Protein AF-A0A6I3IYE6-F1 (afdb_monomer)

Foldseek 3Di:
DPPVVLVVLLVVLLVVVCVVCPPPDHSVVSNVLLVVLLVVLVVPDPDSVVSSVSSSVSSVVVSVVVSVVVPDPPDDD

pLDDT: mean 78.05, std 12.86, range [45.28, 93.25]

Sequence (77 aa):
MDAVTHRRHIIEVAERLVIEFAGTLPPGQVLRTVHRANRLVVHSVTDEQRAVDLCESIARRLIRDRCAEVGHPSAPA

Radius of gyration: 14.28 Å; Cα contacts (8 Å, |Δi|>4): 46; chains: 1; bounding box: 41×26×38 Å

Solvent-accessible surface area (backbone atoms only — not comparable to full-atom values): 4421 Å² total; per-residue (Å²): 129,58,74,67,56,56,51,48,53,54,48,55,52,37,54,51,48,35,62,75,37,53,93,78,51,59,57,71,57,47,45,53,39,44,54,52,24,44,57,59,24,69,76,70,42,95,49,69,67,64,23,52,56,49,19,51,54,50,31,54,49,55,51,51,56,50,49,56,58,72,70,49,79,80,74,89,131

Secondary structure (DSSP, 8-state):
--HHHHHHHHHHHHHHHHHHTTTTS-HHHHHHHHHHHHHHHHTT-S-HHHHHHHHHHHHHHHHHHHHHHHT------

Organism: NCBI:txid2663857

Mean predicted aligned error: 11.45 Å

Structure (mmCIF, N/CA/C/O backbone):
data_AF-A0A6I3IYE6-F1
#
_entry.id   AF-A0A6I3IYE6-F1
#
loop_
_atom_site.group_PDB
_atom_site.id
_atom_site.type_symbol
_atom_site.label_atom_id
_atom_site.label_alt_id
_atom_site.label_comp_id
_atom_site.label_asym_id
_atom_site.label_entity_id
_atom_site.label_seq_id
_atom_site.pdbx_PDB_ins_code
_atom_site.Cartn_x
_atom_site.Cartn_y
_atom_site.Cartn_z
_atom_site.occupancy
_atom_site.B_iso_or_equiv
_atom_site.auth_seq_id
_atom_site.auth_comp_id
_atom_site.auth_asym_id
_atom_site.auth_atom_id
_atom_site.pdbx_PDB_model_num
ATOM 1 N N . MET A 1 1 ? 11.782 0.068 -16.434 1.00 55.75 1 MET A N 1
ATOM 2 C CA . MET A 1 1 ? 12.123 1.100 -15.430 1.00 55.75 1 MET A CA 1
ATOM 3 C C . MET A 1 1 ? 13.248 0.535 -14.569 1.00 55.75 1 MET A C 1
ATOM 5 O O . MET A 1 1 ? 13.307 -0.676 -14.426 1.00 55.75 1 MET A O 1
ATOM 9 N N . ASP A 1 2 ? 14.167 1.334 -14.022 1.00 72.31 2 ASP A N 1
ATOM 10 C CA . ASP A 1 2 ? 15.175 0.784 -13.099 1.00 72.31 2 ASP A CA 1
ATOM 11 C C . ASP A 1 2 ? 14.516 0.287 -11.802 1.00 72.31 2 ASP A C 1
ATOM 13 O O . ASP A 1 2 ? 13.566 0.897 -11.304 1.00 72.31 2 ASP A O 1
ATOM 17 N N . ALA A 1 3 ? 15.050 -0.784 -11.202 1.00 70.00 3 ALA A N 1
ATOM 18 C CA . ALA A 1 3 ? 14.543 -1.361 -9.947 1.00 70.00 3 ALA A CA 1
ATOM 19 C C . ALA A 1 3 ? 14.454 -0.331 -8.798 1.00 70.00 3 ALA A C 1
ATOM 21 O O . ALA A 1 3 ? 13.654 -0.470 -7.869 1.00 70.00 3 ALA A O 1
ATOM 22 N N . VAL A 1 4 ? 15.261 0.732 -8.881 1.00 75.56 4 VAL A N 1
ATOM 23 C CA . VAL A 1 4 ? 15.245 1.889 -7.978 1.00 75.56 4 VAL A CA 1
ATOM 24 C C . VAL A 1 4 ? 13.951 2.697 -8.121 1.00 75.56 4 VAL A C 1
ATOM 26 O O . VAL A 1 4 ? 13.356 3.078 -7.112 1.00 75.56 4 VAL A O 1
ATOM 29 N N . THR A 1 5 ? 13.476 2.916 -9.347 1.00 77.69 5 THR A N 1
ATOM 30 C CA . THR A 1 5 ? 12.240 3.658 -9.631 1.00 77.69 5 THR A CA 1
ATOM 31 C C . THR A 1 5 ? 11.010 2.861 -9.213 1.00 77.69 5 THR A C 1
ATOM 33 O O . THR A 1 5 ? 10.123 3.407 -8.561 1.00 77.69 5 THR A O 1
ATOM 36 N N . HIS A 1 6 ? 11.001 1.547 -9.467 1.00 76.62 6 HIS A N 1
ATOM 37 C CA . HIS A 1 6 ? 9.942 0.655 -8.978 1.00 76.62 6 HIS A CA 1
ATOM 38 C C . HIS A 1 6 ? 9.844 0.686 -7.450 1.00 76.62 6 HIS A C 1
ATOM 40 O O . HIS A 1 6 ? 8.769 0.857 -6.875 1.00 76.62 6 HIS A O 1
ATOM 46 N N . ARG A 1 7 ? 10.991 0.587 -6.765 1.00 80.50 7 ARG A N 1
ATOM 47 C CA . ARG A 1 7 ? 11.046 0.660 -5.300 1.00 80.50 7 ARG A CA 1
ATOM 48 C C . ARG A 1 7 ? 10.523 1.996 -4.774 1.00 80.50 7 ARG A C 1
ATOM 50 O O . ARG A 1 7 ? 9.824 1.998 -3.764 1.00 80.50 7 ARG A O 1
ATOM 57 N N . ARG A 1 8 ? 10.839 3.105 -5.444 1.00 85.50 8 ARG A N 1
ATOM 58 C CA . ARG A 1 8 ? 10.362 4.440 -5.068 1.00 85.50 8 ARG A CA 1
ATOM 59 C C . ARG A 1 8 ? 8.842 4.557 -5.185 1.00 85.50 8 ARG A C 1
ATOM 61 O O . ARG A 1 8 ? 8.211 4.979 -4.224 1.00 85.50 8 ARG A O 1
ATOM 68 N N . HIS A 1 9 ? 8.252 4.089 -6.283 1.00 84.06 9 HIS A N 1
ATOM 69 C CA . HIS A 1 9 ? 6.794 4.095 -6.450 1.00 84.06 9 HIS A CA 1
ATOM 70 C C . HIS A 1 9 ? 6.078 3.250 -5.390 1.00 84.06 9 HIS A C 1
ATOM 72 O O . HIS A 1 9 ? 5.057 3.666 -4.851 1.00 84.06 9 HIS A O 1
ATOM 78 N N . ILE A 1 10 ? 6.626 2.085 -5.029 1.00 85.50 10 ILE A N 1
ATOM 79 C CA . ILE A 1 10 ? 6.047 1.253 -3.963 1.00 85.50 10 ILE A CA 1
ATOM 80 C C . ILE A 1 10 ? 6.086 1.960 -2.600 1.00 85.50 10 ILE A C 1
ATOM 82 O O . ILE A 1 10 ? 5.149 1.810 -1.815 1.00 85.50 10 ILE A O 1
ATOM 86 N N . ILE A 1 11 ? 7.137 2.735 -2.318 1.00 88.31 11 ILE A N 1
ATOM 87 C CA . ILE A 1 11 ? 7.231 3.539 -1.091 1.00 88.31 11 ILE A CA 1
ATOM 88 C C . ILE A 1 11 ? 6.170 4.644 -1.099 1.00 88.31 11 ILE A C 1
ATOM 90 O O . ILE A 1 11 ? 5.419 4.753 -0.137 1.00 88.31 11 ILE A O 1
ATOM 94 N N . GLU A 1 12 ? 6.035 5.386 -2.199 1.00 90.69 12 GLU A N 1
ATOM 95 C CA . GLU A 1 12 ? 5.036 6.458 -2.335 1.00 90.69 12 GLU A CA 1
ATOM 96 C C . GLU A 1 12 ? 3.596 5.924 -2.193 1.00 90.69 12 GLU A C 1
ATOM 98 O O . GLU A 1 12 ? 2.753 6.529 -1.524 1.00 90.69 12 GLU A O 1
ATOM 103 N N . VAL A 1 13 ? 3.311 4.744 -2.759 1.00 88.94 13 VAL A N 1
ATOM 104 C CA . VAL A 1 13 ? 2.028 4.046 -2.578 1.00 88.94 13 VAL A CA 1
ATOM 105 C C . VAL A 1 13 ? 1.818 3.657 -1.115 1.00 88.94 13 VAL A C 1
ATOM 107 O O . VAL A 1 13 ? 0.725 3.843 -0.579 1.00 88.94 13 VAL A O 1
ATOM 110 N N . ALA A 1 14 ? 2.848 3.139 -0.447 1.00 89.69 14 ALA A N 1
ATOM 111 C CA . ALA A 1 14 ? 2.746 2.756 0.953 1.00 89.69 14 ALA A CA 1
ATOM 112 C C . ALA A 1 14 ? 2.493 3.958 1.873 1.00 89.69 14 ALA A C 1
ATOM 114 O O . ALA A 1 14 ? 1.632 3.875 2.744 1.00 89.69 14 ALA A O 1
ATOM 115 N N . GLU A 1 15 ? 3.188 5.075 1.660 1.00 91.38 15 GLU A N 1
ATOM 116 C CA . GLU A 1 15 ? 3.011 6.310 2.431 1.00 91.38 15 GLU A CA 1
ATOM 117 C C . GLU A 1 15 ? 1.598 6.874 2.274 1.00 91.38 15 GLU A C 1
ATOM 119 O O . GLU A 1 15 ? 0.932 7.174 3.268 1.00 91.38 15 GLU A O 1
ATOM 124 N N . ARG A 1 16 ? 1.089 6.927 1.038 1.00 92.62 16 ARG A N 1
ATOM 125 C CA . ARG A 1 16 ? -0.297 7.330 0.770 1.00 92.62 16 ARG A CA 1
ATOM 126 C C . ARG A 1 16 ? -1.307 6.441 1.485 1.00 92.62 16 ARG A C 1
ATOM 128 O O . ARG A 1 16 ? -2.225 6.956 2.113 1.00 92.62 16 ARG A O 1
ATOM 135 N N . LEU A 1 17 ? -1.142 5.121 1.405 1.00 87.94 17 LEU A N 1
ATOM 136 C CA . LEU A 1 17 ? -2.066 4.177 2.037 1.00 87.94 17 LEU A CA 1
ATOM 137 C C . LEU A 1 17 ? -1.982 4.238 3.566 1.00 87.94 17 LEU A C 1
ATOM 139 O O . LEU A 1 17 ? -2.988 4.051 4.241 1.00 87.94 17 LEU A O 1
ATOM 143 N N . VAL A 1 18 ? -0.810 4.523 4.136 1.00 92.44 18 VAL A N 1
ATOM 144 C CA . VAL A 1 18 ? -0.672 4.728 5.584 1.00 92.44 18 VAL A CA 1
ATOM 145 C C . VAL A 1 18 ? -1.485 5.938 6.040 1.00 92.44 18 VAL A C 1
ATOM 147 O O . VAL A 1 18 ? -2.132 5.862 7.080 1.00 92.44 18 VAL A O 1
ATOM 150 N N . ILE A 1 19 ? -1.486 7.022 5.260 1.00 93.25 19 ILE A N 1
ATOM 151 C CA . ILE A 1 19 ? -2.295 8.212 5.548 1.00 93.25 19 ILE A CA 1
ATOM 152 C C . ILE A 1 19 ? -3.786 7.917 5.329 1.00 93.25 19 ILE A C 1
ATOM 154 O O . ILE A 1 19 ? -4.600 8.234 6.190 1.00 93.25 19 ILE A O 1
ATOM 158 N N . GLU A 1 20 ? -4.145 7.276 4.213 1.00 90.94 20 GLU A N 1
ATOM 159 C CA . GLU A 1 20 ? -5.537 6.963 3.845 1.00 90.94 20 GLU A CA 1
ATOM 160 C C . GLU A 1 20 ? -6.214 6.037 4.868 1.00 90.94 20 GLU A C 1
ATOM 162 O O . GLU A 1 20 ? -7.385 6.216 5.191 1.00 90.94 20 GLU A O 1
ATOM 167 N N . PHE A 1 21 ? -5.469 5.073 5.416 1.00 87.81 21 PHE A N 1
ATOM 168 C CA . PHE A 1 21 ? -5.971 4.102 6.393 1.00 87.81 21 PHE A CA 1
ATOM 169 C C . PHE A 1 21 ? -5.548 4.409 7.833 1.00 87.81 21 PHE A C 1
ATOM 171 O O . PHE A 1 21 ? -5.685 3.553 8.720 1.00 87.81 21 PHE A O 1
ATOM 178 N N . ALA A 1 22 ? -5.067 5.630 8.085 1.00 85.06 22 ALA A N 1
ATOM 179 C CA . ALA A 1 22 ? -4.731 6.092 9.421 1.00 85.06 22 ALA A CA 1
ATOM 180 C C . ALA A 1 22 ? -5.950 5.967 10.350 1.00 85.06 22 ALA A C 1
ATOM 182 O O . ALA A 1 22 ? -7.069 6.340 10.004 1.00 85.06 22 ALA A O 1
ATOM 183 N N . GLY A 1 23 ? -5.744 5.388 11.533 1.00 83.50 23 GLY A N 1
ATOM 184 C CA . GLY A 1 23 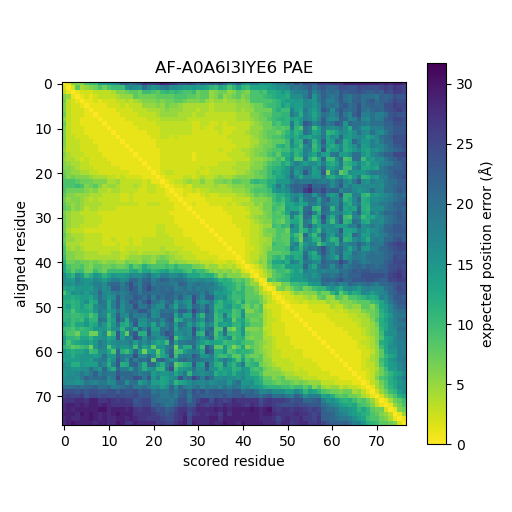? -6.813 5.144 12.508 1.00 83.50 23 GLY A CA 1
ATOM 185 C C . GLY A 1 23 ? -7.658 3.890 12.253 1.00 83.50 23 GLY A C 1
ATOM 186 O O . GLY A 1 23 ? -8.374 3.470 13.155 1.00 83.50 23 GLY A O 1
ATOM 187 N N . THR A 1 24 ? -7.534 3.247 11.087 1.00 87.81 24 THR A N 1
ATOM 188 C CA . THR A 1 24 ? -8.205 1.965 10.796 1.00 87.81 24 THR A CA 1
ATOM 189 C C . THR A 1 24 ? -7.239 0.788 10.891 1.00 87.81 24 THR A C 1
ATOM 191 O O . THR A 1 24 ? -7.564 -0.248 11.467 1.00 87.81 24 THR A O 1
ATOM 194 N N . LEU A 1 25 ? -6.028 0.946 10.350 1.00 85.25 25 LEU A N 1
ATOM 195 C CA . LEU A 1 25 ? -4.970 -0.058 10.426 1.00 85.25 25 LEU A CA 1
ATOM 196 C C . LEU A 1 25 ? -3.681 0.560 10.971 1.00 85.25 25 LEU A C 1
ATOM 198 O O . LEU A 1 25 ? -3.357 1.706 10.653 1.00 85.25 25 LEU A O 1
ATOM 202 N N . PRO A 1 26 ? -2.892 -0.196 11.754 1.00 90.44 26 PRO A N 1
ATOM 203 C CA . PRO A 1 26 ? -1.568 0.250 12.139 1.00 90.44 26 PRO A CA 1
ATOM 204 C C . PRO A 1 26 ? -0.665 0.351 10.897 1.00 90.44 26 PRO A C 1
ATOM 206 O O . PRO A 1 26 ? -0.725 -0.513 10.011 1.00 90.44 26 PRO A O 1
ATOM 209 N N . PRO A 1 27 ? 0.241 1.343 10.841 1.00 85.94 27 PRO A N 1
ATOM 210 C CA . PRO A 1 27 ? 1.076 1.604 9.666 1.00 85.94 27 PRO A CA 1
ATOM 211 C C . PRO A 1 27 ? 1.912 0.385 9.247 1.00 85.94 27 PRO A C 1
ATOM 213 O O . PRO A 1 27 ? 2.048 0.094 8.061 1.00 85.94 27 PRO A O 1
ATOM 216 N N . GLY A 1 28 ? 2.393 -0.411 10.209 1.00 88.69 28 GLY A N 1
ATOM 217 C CA . GLY A 1 28 ? 3.121 -1.654 9.929 1.00 88.69 28 GLY A CA 1
ATOM 218 C C . GLY A 1 28 ? 2.297 -2.713 9.183 1.00 88.69 28 GLY A C 1
ATOM 219 O O . GLY A 1 28 ? 2.851 -3.491 8.404 1.00 88.69 28 GLY A O 1
ATOM 220 N N . GLN A 1 29 ? 0.976 -2.744 9.377 1.00 88.19 29 GLN A N 1
ATOM 221 C CA . GLN A 1 29 ? 0.085 -3.678 8.685 1.00 88.19 29 GLN A CA 1
ATOM 222 C C . GLN A 1 29 ? -0.217 -3.212 7.257 1.00 88.19 29 GLN A C 1
ATOM 224 O O . GLN A 1 29 ? -0.241 -4.037 6.341 1.00 88.19 29 GLN A O 1
ATOM 229 N N . VAL A 1 30 ? -0.350 -1.901 7.048 1.00 88.88 30 VAL A N 1
ATOM 230 C CA . VAL A 1 30 ? -0.455 -1.305 5.708 1.00 88.88 30 VAL A CA 1
ATOM 231 C C . VAL A 1 30 ? 0.814 -1.595 4.900 1.00 88.88 30 VAL A C 1
ATOM 233 O O . VAL A 1 30 ? 0.731 -2.165 3.813 1.00 88.88 30 VAL A O 1
ATOM 236 N N . LEU A 1 31 ? 1.996 -1.346 5.476 1.00 89.00 31 LEU A N 1
ATOM 237 C CA . LEU A 1 31 ? 3.289 -1.625 4.836 1.00 89.00 31 LEU A CA 1
ATOM 238 C C . LEU A 1 31 ? 3.443 -3.104 4.452 1.00 89.00 31 LEU A C 1
ATOM 240 O O . LEU A 1 31 ? 3.806 -3.428 3.320 1.00 89.00 31 LEU A O 1
ATOM 244 N N . ARG A 1 32 ? 3.114 -4.028 5.366 1.00 89.12 32 ARG A N 1
ATOM 245 C CA . ARG A 1 32 ? 3.140 -5.474 5.081 1.00 89.12 32 ARG A CA 1
ATOM 246 C C . ARG A 1 32 ? 2.210 -5.859 3.931 1.00 89.12 32 ARG A C 1
ATOM 248 O O . ARG A 1 32 ? 2.568 -6.717 3.125 1.00 89.12 32 ARG A O 1
ATOM 255 N N . THR A 1 33 ? 1.040 -5.231 3.849 1.00 89.25 33 THR A N 1
ATOM 256 C CA . THR A 1 33 ? 0.045 -5.506 2.805 1.00 89.25 33 THR A CA 1
ATOM 257 C C . THR A 1 33 ? 0.539 -5.037 1.440 1.00 89.25 33 THR A C 1
ATOM 259 O O . THR A 1 33 ? 0.493 -5.808 0.482 1.00 89.25 33 THR A O 1
ATOM 262 N N . VAL A 1 34 ? 1.110 -3.833 1.366 1.00 89.44 34 VAL A N 1
ATOM 263 C CA . VAL A 1 34 ? 1.705 -3.287 0.136 1.00 89.44 34 VAL A CA 1
ATOM 264 C C . VAL A 1 34 ? 2.878 -4.143 -0.343 1.00 89.44 34 VAL A C 1
ATOM 266 O O . VAL A 1 34 ? 2.939 -4.511 -1.513 1.00 89.44 34 VAL A O 1
ATOM 269 N N . HIS A 1 35 ? 3.772 -4.564 0.555 1.00 86.88 35 HIS A N 1
ATOM 270 C CA . HIS A 1 35 ? 4.871 -5.459 0.182 1.00 86.88 35 HIS A CA 1
ATOM 271 C C . HIS A 1 35 ? 4.390 -6.828 -0.307 1.00 86.88 35 HIS A C 1
ATOM 273 O O . HIS A 1 35 ? 4.967 -7.383 -1.246 1.00 86.88 35 HIS A O 1
ATOM 279 N N . ARG A 1 36 ? 3.334 -7.382 0.301 1.00 85.69 36 ARG A N 1
ATOM 280 C CA . ARG A 1 36 ? 2.739 -8.646 -0.144 1.00 85.69 36 ARG A CA 1
ATOM 281 C C . ARG A 1 36 ? 2.120 -8.507 -1.533 1.00 85.69 36 ARG A C 1
ATOM 283 O O . ARG A 1 36 ? 2.370 -9.363 -2.377 1.00 85.69 36 ARG A O 1
ATOM 290 N N . ALA A 1 37 ? 1.379 -7.429 -1.778 1.00 84.50 37 ALA A N 1
ATOM 291 C CA . ALA A 1 37 ? 0.803 -7.131 -3.084 1.00 84.50 37 ALA A CA 1
ATOM 292 C C . ALA A 1 37 ? 1.897 -6.956 -4.153 1.00 84.50 37 ALA A C 1
ATOM 294 O O . ALA A 1 37 ? 1.835 -7.599 -5.196 1.00 84.50 37 ALA A O 1
ATOM 295 N N . ASN A 1 38 ? 2.971 -6.223 -3.848 1.00 82.50 38 ASN A N 1
ATOM 296 C CA . ASN A 1 38 ? 4.095 -6.051 -4.768 1.00 82.50 38 ASN A CA 1
ATOM 297 C C . ASN A 1 38 ? 4.750 -7.393 -5.141 1.00 82.50 38 ASN A C 1
ATOM 299 O O . ASN A 1 38 ? 5.047 -7.637 -6.307 1.00 82.50 38 ASN A O 1
ATOM 303 N N . ARG A 1 39 ? 4.936 -8.305 -4.175 1.00 81.50 39 ARG A N 1
ATOM 304 C CA . ARG A 1 39 ? 5.500 -9.638 -4.461 1.00 81.50 39 ARG A CA 1
ATOM 305 C C . ARG A 1 39 ? 4.617 -10.466 -5.394 1.00 81.50 39 ARG A C 1
ATOM 307 O O . ARG A 1 39 ? 5.159 -11.118 -6.281 1.00 81.50 39 ARG A O 1
ATOM 314 N N . LEU A 1 40 ? 3.295 -10.433 -5.210 1.00 77.19 40 LEU A N 1
ATOM 315 C CA . LEU A 1 40 ? 2.343 -11.163 -6.061 1.00 77.19 40 LEU A CA 1
ATOM 316 C C . LEU A 1 40 ? 2.391 -10.676 -7.510 1.00 77.19 40 LEU A C 1
ATOM 318 O O . LEU A 1 40 ? 2.324 -11.458 -8.456 1.00 77.19 40 LEU A O 1
ATOM 322 N N . VAL A 1 41 ? 2.547 -9.373 -7.671 1.00 75.19 41 VAL A N 1
ATOM 323 C CA . VAL A 1 41 ? 2.531 -8.719 -8.967 1.00 75.19 41 VAL A CA 1
ATOM 324 C C . VAL A 1 41 ? 3.841 -8.905 -9.726 1.00 75.19 41 VAL A C 1
ATOM 326 O O . VAL A 1 41 ? 3.801 -9.232 -10.908 1.00 75.19 41 VAL A O 1
ATOM 329 N N . VAL A 1 42 ? 4.992 -8.763 -9.060 1.00 70.31 42 VAL A N 1
ATOM 330 C CA . VAL A 1 42 ? 6.312 -8.984 -9.683 1.00 70.31 42 VAL A CA 1
ATOM 331 C C . VAL A 1 42 ? 6.428 -10.396 -10.279 1.00 70.31 42 VAL A C 1
ATOM 333 O O . VAL A 1 42 ? 7.169 -10.603 -11.230 1.00 70.31 42 VAL A O 1
ATOM 336 N N . HIS A 1 43 ? 5.666 -11.368 -9.764 1.00 63.16 43 HIS A N 1
ATOM 337 C CA . HIS A 1 43 ? 5.635 -12.737 -10.295 1.00 63.16 43 HIS A CA 1
ATOM 338 C C . HIS A 1 43 ? 4.646 -12.937 -11.454 1.00 63.16 43 HIS A C 1
ATOM 340 O O . HIS A 1 43 ? 4.662 -13.994 -12.077 1.00 63.16 43 HIS A O 1
ATOM 346 N N . SER A 1 44 ? 3.783 -11.958 -11.736 1.00 58.69 44 SER A N 1
ATOM 347 C CA . SER A 1 44 ? 2.625 -12.127 -12.623 1.00 58.69 44 SER A CA 1
ATOM 348 C C . SER A 1 44 ? 2.634 -11.210 -13.849 1.00 58.69 44 SER A C 1
ATOM 350 O O . SER A 1 44 ? 1.842 -11.429 -14.763 1.00 58.69 44 SER A O 1
ATOM 352 N N . VAL A 1 45 ? 3.476 -10.170 -13.889 1.00 55.41 45 VAL A N 1
ATOM 353 C CA . VAL A 1 45 ? 3.362 -9.105 -14.898 1.00 55.41 45 VAL A CA 1
ATOM 354 C C . VAL A 1 45 ? 4.738 -8.682 -15.410 1.00 55.41 45 VAL A C 1
ATOM 356 O O . VAL A 1 45 ? 5.585 -8.242 -14.643 1.00 55.41 45 VAL A O 1
ATOM 359 N N . THR A 1 46 ? 4.950 -8.801 -16.723 1.00 60.41 46 THR A N 1
ATOM 360 C CA . THR A 1 46 ? 6.162 -8.331 -17.428 1.00 60.41 46 THR A CA 1
ATOM 361 C C . THR A 1 46 ? 6.129 -6.820 -17.708 1.00 60.41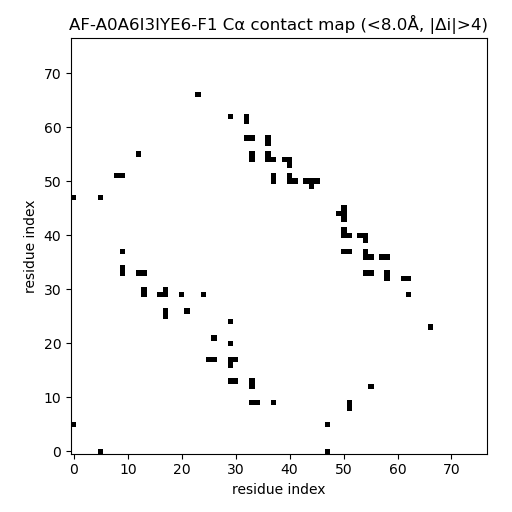 46 THR A C 1
ATOM 363 O O . THR A 1 46 ? 7.151 -6.225 -18.027 1.00 60.41 46 THR A O 1
ATOM 366 N N . ASP A 1 47 ? 4.947 -6.209 -17.586 1.00 65.25 47 ASP A N 1
ATOM 367 C CA . ASP A 1 47 ? 4.684 -4.776 -17.731 1.00 65.25 47 ASP A CA 1
ATOM 368 C C . ASP A 1 47 ? 4.615 -4.095 -16.350 1.00 65.25 47 ASP A C 1
ATOM 370 O O . ASP A 1 47 ? 3.670 -4.283 -15.579 1.00 65.25 47 ASP A O 1
ATOM 374 N N . GLU A 1 48 ? 5.651 -3.326 -16.017 1.00 64.25 48 GLU A N 1
ATOM 375 C CA . GLU A 1 48 ? 5.856 -2.746 -14.681 1.00 64.25 48 GLU A CA 1
ATOM 376 C C . GLU A 1 48 ? 4.826 -1.662 -14.306 1.00 64.25 48 GLU A C 1
ATOM 378 O O . GLU A 1 48 ? 4.565 -1.445 -13.124 1.00 64.25 48 GLU A O 1
ATOM 38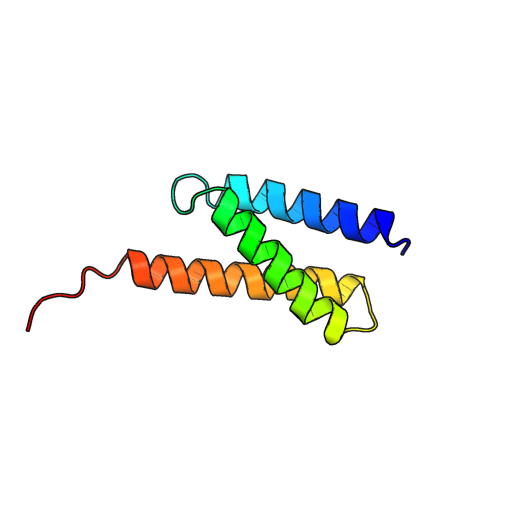3 N N . GLN A 1 49 ? 4.192 -1.002 -15.280 1.00 62.97 49 GLN A N 1
ATOM 384 C CA . GLN A 1 49 ? 3.149 -0.007 -15.006 1.00 62.97 49 GLN A CA 1
ATOM 385 C C . GLN A 1 49 ? 1.866 -0.706 -14.541 1.00 62.97 49 GLN A C 1
ATOM 387 O O . GLN A 1 49 ? 1.341 -0.421 -13.463 1.00 62.97 49 GLN A O 1
ATOM 392 N N . ARG A 1 50 ? 1.432 -1.725 -15.298 1.00 71.25 50 ARG A N 1
ATOM 393 C CA . ARG A 1 50 ? 0.311 -2.594 -14.912 1.00 71.25 50 ARG A CA 1
ATOM 394 C C . ARG A 1 50 ? 0.576 -3.324 -13.606 1.00 71.25 50 ARG A C 1
ATOM 396 O O . ARG A 1 50 ? -0.365 -3.634 -12.876 1.00 71.25 50 ARG A O 1
ATOM 403 N N . ALA A 1 51 ? 1.844 -3.594 -13.306 1.00 70.00 51 ALA A N 1
ATOM 404 C CA . ALA A 1 51 ? 2.235 -4.200 -12.055 1.00 70.00 51 ALA A CA 1
ATOM 405 C C . ALA A 1 51 ? 1.829 -3.319 -10.852 1.00 70.00 51 ALA A C 1
ATOM 407 O O . ALA A 1 51 ? 1.132 -3.769 -9.937 1.00 70.00 51 ALA A O 1
ATOM 408 N N . VAL A 1 52 ? 2.208 -2.043 -10.865 1.00 75.25 52 VAL A N 1
ATOM 409 C CA . VAL A 1 52 ? 1.883 -1.114 -9.772 1.00 75.25 52 VAL A CA 1
ATOM 410 C C . VAL A 1 52 ? 0.366 -0.948 -9.608 1.00 75.25 52 VAL A C 1
ATOM 412 O O . VAL A 1 52 ? -0.131 -1.058 -8.486 1.00 75.25 52 VAL A O 1
ATOM 415 N N . ASP A 1 53 ? -0.380 -0.808 -10.706 1.00 79.56 53 ASP A N 1
ATOM 416 C CA . ASP A 1 53 ? -1.845 -0.672 -10.673 1.00 79.56 53 ASP A CA 1
ATOM 417 C C . ASP A 1 53 ? -2.544 -1.918 -10.096 1.00 79.56 53 ASP A C 1
ATOM 419 O O . ASP A 1 53 ? -3.499 -1.827 -9.310 1.00 79.56 53 ASP A O 1
ATOM 423 N N . LEU A 1 54 ? -2.048 -3.112 -10.440 1.00 80.00 54 LEU A N 1
ATOM 424 C CA . LEU A 1 54 ? -2.530 -4.374 -9.876 1.00 80.00 54 LEU A CA 1
ATOM 425 C C . LEU A 1 54 ? -2.178 -4.496 -8.390 1.00 80.00 54 LEU A C 1
ATOM 427 O O . LEU A 1 54 ? -3.002 -4.962 -7.601 1.00 80.00 54 LEU A O 1
ATOM 431 N N . CYS A 1 55 ? -0.988 -4.044 -7.990 1.00 80.12 55 CYS A N 1
ATOM 432 C CA . CYS A 1 55 ? -0.553 -4.040 -6.595 1.00 80.12 55 CYS A CA 1
ATOM 433 C C . CYS A 1 55 ? -1.468 -3.147 -5.753 1.00 80.12 55 CYS A C 1
ATOM 435 O O . CYS A 1 55 ? -1.952 -3.580 -4.704 1.00 80.12 55 CYS A O 1
ATOM 437 N N . GLU A 1 56 ? -1.757 -1.935 -6.231 1.00 86.38 56 GLU A N 1
ATOM 438 C CA . GLU A 1 56 ? -2.689 -1.022 -5.572 1.00 86.38 56 GLU A CA 1
ATOM 439 C C . GLU A 1 56 ? -4.095 -1.634 -5.482 1.00 86.38 56 GLU A C 1
ATOM 441 O O . GLU A 1 56 ? -4.698 -1.649 -4.406 1.00 86.38 56 GLU A O 1
ATOM 446 N N . SER A 1 57 ? -4.601 -2.211 -6.573 1.00 89.25 57 SER A N 1
ATOM 447 C CA . SER A 1 57 ? -5.936 -2.820 -6.609 1.00 89.25 57 SER A CA 1
ATOM 448 C C . SER A 1 57 ? -6.085 -3.981 -5.618 1.00 89.25 57 SER A C 1
ATOM 450 O O . SER A 1 57 ? -7.083 -4.063 -4.892 1.00 89.25 57 SER A O 1
ATOM 452 N N . ILE A 1 58 ? -5.078 -4.859 -5.544 1.00 85.69 58 ILE A N 1
ATOM 453 C CA . ILE A 1 58 ? -5.045 -5.989 -4.606 1.00 85.69 58 ILE A CA 1
ATOM 454 C C . ILE A 1 58 ? -4.949 -5.481 -3.166 1.00 85.69 58 ILE A C 1
ATOM 456 O O . ILE A 1 58 ? -5.712 -5.931 -2.310 1.00 85.69 58 ILE A O 1
ATOM 460 N N . ALA A 1 59 ? -4.060 -4.523 -2.894 1.00 86.31 59 ALA A N 1
ATOM 461 C CA . ALA A 1 59 ? -3.900 -3.951 -1.560 1.00 86.31 59 ALA A CA 1
ATOM 462 C C . ALA A 1 59 ? -5.201 -3.302 -1.068 1.00 86.31 59 ALA A C 1
ATOM 464 O O . ALA A 1 59 ? -5.657 -3.602 0.035 1.00 86.31 59 ALA A O 1
ATOM 465 N N . ARG A 1 60 ? -5.858 -2.493 -1.910 1.00 89.06 60 ARG A N 1
ATOM 466 C CA . ARG A 1 60 ? -7.146 -1.860 -1.590 1.00 89.06 60 ARG A CA 1
ATOM 467 C C . ARG A 1 60 ? -8.231 -2.886 -1.267 1.00 89.06 60 ARG A C 1
ATOM 469 O O . ARG A 1 60 ? -9.019 -2.668 -0.351 1.00 89.06 60 ARG A O 1
ATOM 476 N N . ARG A 1 61 ? -8.290 -4.001 -2.002 1.00 90.75 61 ARG A N 1
ATOM 477 C CA . ARG A 1 61 ? -9.274 -5.059 -1.739 1.00 90.75 61 ARG A CA 1
ATOM 478 C C . ARG A 1 61 ? -9.015 -5.762 -0.410 1.00 90.75 61 ARG A C 1
ATOM 480 O O . ARG A 1 61 ? -9.931 -5.850 0.394 1.00 90.75 61 ARG A O 1
ATOM 487 N N . LEU A 1 62 ? -7.773 -6.167 -0.151 1.00 84.50 62 LEU A N 1
ATOM 488 C CA . LEU A 1 62 ? -7.398 -6.820 1.107 1.00 84.50 62 LEU A CA 1
ATOM 489 C C . LEU A 1 62 ? -7.664 -5.931 2.325 1.00 84.50 62 LEU A C 1
ATOM 491 O O . LEU A 1 62 ? -8.107 -6.421 3.360 1.00 84.50 62 LEU A O 1
ATOM 495 N N . ILE A 1 63 ? -7.412 -4.626 2.202 1.00 83.56 63 ILE A N 1
ATOM 496 C CA . ILE A 1 63 ? -7.696 -3.670 3.271 1.00 83.56 63 ILE A CA 1
ATOM 497 C C . ILE A 1 63 ? -9.205 -3.558 3.509 1.00 83.56 63 ILE A C 1
ATOM 499 O O . ILE A 1 63 ? -9.635 -3.644 4.654 1.00 83.56 63 ILE A O 1
ATOM 503 N N . ARG A 1 64 ? -10.020 -3.429 2.452 1.00 85.44 64 ARG A N 1
ATOM 504 C CA . ARG A 1 64 ? -11.486 -3.388 2.591 1.00 85.44 64 ARG A CA 1
ATOM 505 C C . ARG A 1 64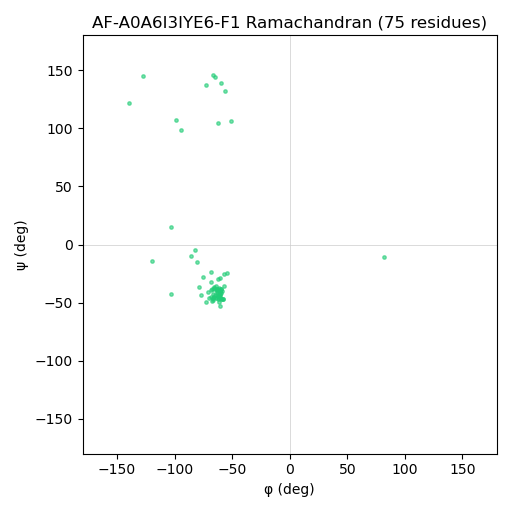 ? -12.051 -4.655 3.224 1.00 85.44 64 ARG A C 1
ATOM 507 O O . ARG A 1 64 ? -12.867 -4.542 4.134 1.00 85.44 64 ARG A O 1
ATOM 514 N N . ASP A 1 65 ? -11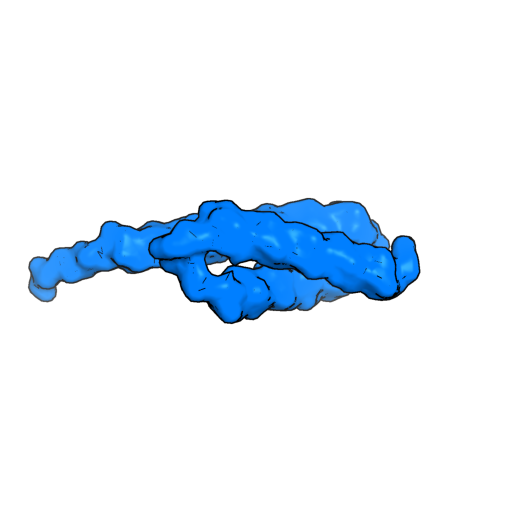.593 -5.824 2.784 1.00 82.81 65 ASP A N 1
ATOM 515 C CA . ASP A 1 65 ? -12.020 -7.106 3.347 1.00 82.81 65 ASP A CA 1
ATOM 516 C C . ASP A 1 65 ? -11.663 -7.166 4.843 1.00 82.81 65 ASP A C 1
ATOM 518 O O . ASP A 1 65 ? -12.500 -7.506 5.675 1.00 82.81 65 ASP A O 1
ATOM 522 N N . ARG A 1 66 ? -10.461 -6.705 5.219 1.00 79.12 66 ARG A N 1
ATOM 523 C CA . ARG A 1 66 ? -10.040 -6.648 6.624 1.00 79.12 66 ARG A CA 1
ATOM 524 C C . ARG A 1 66 ? -10.853 -5.657 7.459 1.00 79.12 66 ARG A C 1
ATOM 526 O O . ARG A 1 66 ? -11.154 -5.946 8.612 1.00 79.12 66 ARG A O 1
ATOM 533 N N . CYS A 1 67 ? -11.223 -4.505 6.905 1.00 77.75 67 CYS A N 1
ATOM 534 C CA . CYS A 1 67 ? -12.098 -3.548 7.584 1.00 77.75 67 CYS A CA 1
ATOM 535 C C . CYS A 1 67 ? -13.506 -4.119 7.796 1.00 77.75 67 CYS A C 1
ATOM 537 O O . CYS A 1 67 ? -14.102 -3.885 8.844 1.00 77.75 67 CYS A O 1
ATOM 539 N N . ALA A 1 68 ? -14.024 -4.893 6.838 1.00 75.81 68 ALA A N 1
ATOM 540 C CA . ALA A 1 68 ? -15.310 -5.572 6.975 1.00 75.81 68 ALA A CA 1
ATOM 541 C C . ALA A 1 68 ? -15.282 -6.651 8.075 1.00 75.81 68 ALA A C 1
ATOM 543 O O . ALA A 1 68 ? -16.255 -6.787 8.813 1.00 75.81 68 ALA A O 1
ATOM 544 N N . GLU A 1 69 ? -14.159 -7.361 8.233 1.00 71.44 69 GLU A N 1
ATOM 545 C CA . GLU A 1 69 ? -13.946 -8.318 9.330 1.00 71.44 69 GLU A CA 1
ATOM 546 C C . GLU A 1 69 ? -13.838 -7.637 10.703 1.00 71.44 69 GLU A C 1
ATOM 548 O O . GLU A 1 69 ? -14.357 -8.153 11.687 1.00 71.44 69 GLU A O 1
ATOM 553 N N . VAL A 1 70 ? -13.178 -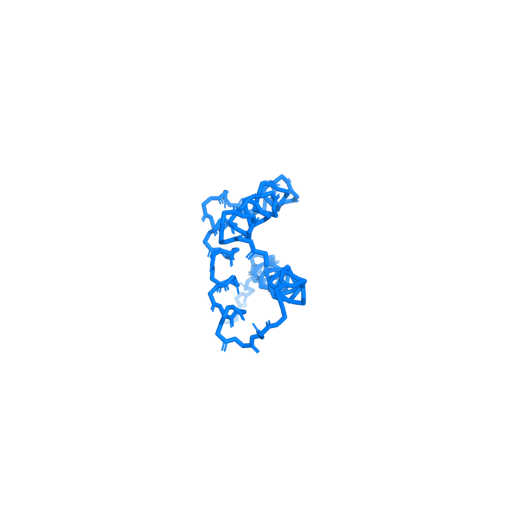6.477 10.791 1.00 63.88 70 VAL A N 1
ATOM 554 C CA . VAL A 1 70 ? -13.027 -5.722 12.052 1.00 63.88 70 VAL A CA 1
ATOM 555 C C . VAL A 1 70 ? -14.326 -4.997 12.439 1.00 63.88 70 VAL A C 1
ATOM 557 O O . VAL A 1 70 ? -14.591 -4.800 13.622 1.00 63.88 70 VAL A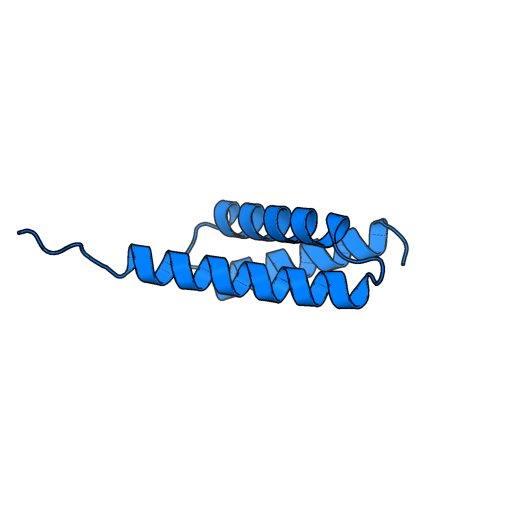 O 1
ATOM 560 N N . GLY A 1 71 ? -15.154 -4.629 11.457 1.00 55.12 71 GLY A N 1
ATOM 561 C CA . GLY A 1 71 ? -16.465 -4.005 11.655 1.00 55.12 71 GLY A CA 1
ATOM 562 C C . GLY A 1 71 ? -17.609 -4.978 11.960 1.00 55.12 71 GLY A C 1
ATOM 563 O O . GLY A 1 71 ? -18.718 -4.520 12.227 1.00 55.12 71 GLY A O 1
ATOM 564 N N . HIS A 1 72 ? -17.369 -6.293 11.933 1.00 45.28 72 HIS A N 1
ATOM 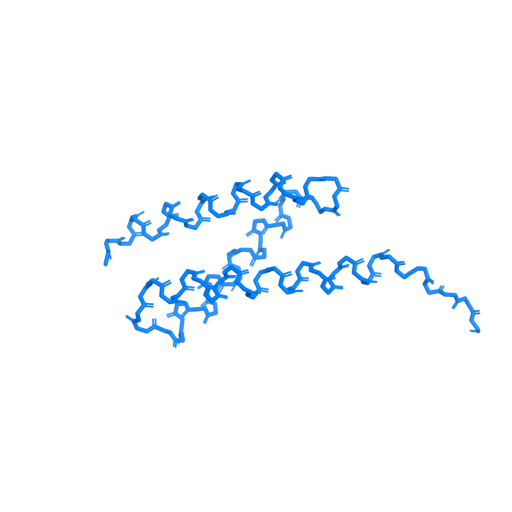565 C CA . HIS A 1 72 ? -18.327 -7.299 12.389 1.00 45.28 72 HIS A CA 1
ATOM 566 C C . HIS A 1 72 ? -18.032 -7.664 13.853 1.00 45.28 72 HIS A C 1
ATOM 568 O O . HIS A 1 72 ? -17.171 -8.509 14.113 1.00 45.28 72 HIS A O 1
ATOM 574 N N . PRO A 1 73 ? -18.748 -7.099 14.847 1.00 49.69 73 PRO A N 1
ATOM 575 C CA . PRO A 1 73 ? -18.932 -7.831 16.086 1.00 49.69 73 PRO A CA 1
ATOM 576 C C . PRO A 1 73 ? -19.707 -9.097 15.712 1.00 49.69 73 PRO A C 1
ATOM 578 O O . PRO A 1 73 ? -20.898 -9.030 15.414 1.00 49.69 73 PRO A O 1
ATOM 581 N N . SER A 1 74 ? -19.028 -10.246 15.659 1.00 47.69 74 SER A N 1
ATOM 582 C CA . SER A 1 74 ? -19.713 -11.537 15.659 1.00 47.69 74 SER A CA 1
ATOM 583 C C . SER A 1 74 ? -20.681 -11.541 16.836 1.00 47.69 74 SER A C 1
ATOM 585 O O . SER A 1 74 ? -20.271 -11.592 17.997 1.00 47.69 74 SER A O 1
ATOM 587 N N . ALA A 1 75 ? -21.965 -11.417 16.513 1.00 47.22 75 ALA A N 1
ATOM 588 C CA . ALA A 1 75 ? -23.061 -11.622 17.432 1.00 47.22 75 ALA A CA 1
ATOM 589 C C . ALA A 1 75 ? -22.999 -13.068 17.956 1.00 47.22 75 ALA A C 1
ATOM 591 O O . ALA A 1 75 ? -22.697 -13.977 17.176 1.00 47.22 75 ALA A O 1
ATOM 592 N N . PRO A 1 76 ? -23.256 -13.298 19.254 1.00 54.09 76 PRO A N 1
ATOM 593 C CA . PRO A 1 76 ? -23.297 -14.642 19.806 1.00 54.09 76 PRO A CA 1
ATOM 594 C C . PRO A 1 76 ? -24.571 -15.363 19.344 1.00 54.09 76 PRO A C 1
ATOM 596 O O . PRO A 1 76 ? -25.660 -14.785 19.376 1.00 54.09 76 PRO A O 1
ATOM 599 N N . ALA A 1 77 ? -24.421 -16.628 18.960 1.00 50.78 77 ALA A N 1
ATOM 600 C CA . ALA A 1 77 ? -25.478 -17.634 18.954 1.00 50.78 77 ALA A CA 1
ATOM 601 C C . ALA A 1 77 ? -24.952 -18.871 19.687 1.00 50.78 77 ALA A C 1
ATOM 603 O O . ALA A 1 77 ? 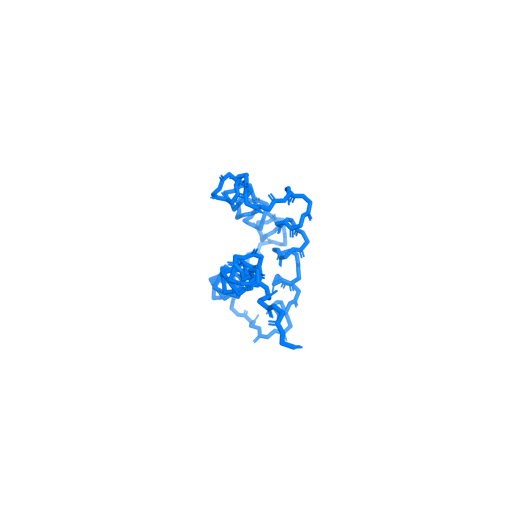-23.770 -19.217 19.453 1.00 50.78 77 ALA A O 1
#

Nearest PDB structures (foldseek):
  3t38-assembly1_A  TM=8.521E-01  e=9.616E-01  Corynebacterium glutamicum
  3t38-assembly1_B  TM=9.066E-01  e=1.293E+00  Corynebacterium glutamicum
  4yln-assembly1_F  TM=6.067E-01  e=9.703E+00  Escherichia coli
  7z3q-assembly2_C  TM=3.641E-01  e=2.965E+00  Homo sapiens